Protein AF-A0A383RBX4-F1 (afdb_monomer)

Structure (mmCIF, N/CA/C/O backbone):
data_AF-A0A383RBX4-F1
#
_entry.id   AF-A0A383RBX4-F1
#
loop_
_atom_site.group_PDB
_atom_site.id
_atom_site.type_symbol
_atom_site.label_atom_id
_atom_site.label_alt_id
_atom_site.label_comp_id
_atom_site.label_asym_id
_atom_site.label_entity_id
_atom_site.label_seq_id
_atom_site.pdbx_PDB_ins_code
_atom_site.Cartn_x
_atom_site.Cartn_y
_atom_site.Cartn_z
_atom_site.occupancy
_atom_site.B_iso_or_equiv
_atom_site.auth_seq_id
_atom_site.auth_comp_id
_atom_site.auth_asym_id
_atom_site.auth_atom_id
_atom_site.pdbx_PDB_model_num
ATOM 1 N N . MET A 1 1 ? -14.591 13.538 2.803 1.00 52.25 1 MET A N 1
ATOM 2 C CA . MET A 1 1 ? -13.388 13.242 3.612 1.00 52.25 1 MET A CA 1
ATOM 3 C C . MET A 1 1 ? -12.608 12.157 2.894 1.00 52.25 1 MET A C 1
ATOM 5 O O . MET A 1 1 ? -13.243 11.312 2.274 1.00 52.25 1 MET A O 1
ATOM 9 N N . SER A 1 2 ? -11.275 12.224 2.896 1.00 63.62 2 SER A N 1
ATOM 10 C CA . SER A 1 2 ? -10.447 11.161 2.310 1.00 63.62 2 SER A CA 1
ATOM 11 C C . SER A 1 2 ? -10.682 9.862 3.083 1.00 63.62 2 SER A C 1
ATOM 13 O O . SER A 1 2 ? -10.762 9.909 4.308 1.00 63.62 2 SER A O 1
ATOM 15 N N . LYS A 1 3 ? -10.810 8.722 2.391 1.00 84.56 3 LYS A N 1
ATOM 16 C CA . LYS A 1 3 ? -11.061 7.411 3.026 1.00 84.56 3 LYS A CA 1
ATOM 17 C C . LYS A 1 3 ? -9.851 6.886 3.815 1.00 84.56 3 LYS A C 1
ATOM 19 O O . LYS A 1 3 ? -9.965 5.908 4.540 1.00 84.56 3 LYS A O 1
ATOM 24 N N . TYR A 1 4 ? -8.693 7.520 3.647 1.00 91.38 4 TYR A N 1
ATOM 25 C CA . TYR A 1 4 ? -7.434 7.162 4.285 1.00 91.38 4 TYR A CA 1
ATOM 26 C C . TYR A 1 4 ? -6.497 8.374 4.362 1.00 91.38 4 TYR A C 1
ATOM 28 O O . TYR A 1 4 ? -6.666 9.372 3.647 1.00 91.38 4 TYR A O 1
ATOM 36 N N . LYS A 1 5 ? -5.464 8.244 5.195 1.00 94.25 5 LYS A N 1
ATOM 37 C CA . LYS A 1 5 ? -4.297 9.124 5.282 1.00 94.25 5 LYS A CA 1
ATOM 38 C C . LYS A 1 5 ? -3.060 8.389 4.769 1.00 94.25 5 LYS A C 1
ATOM 40 O O . LYS A 1 5 ? -2.848 7.227 5.098 1.00 94.25 5 LYS A O 1
ATOM 45 N N . ILE A 1 6 ? -2.215 9.072 4.002 1.00 94.44 6 ILE A N 1
ATOM 46 C CA . ILE A 1 6 ? -0.894 8.558 3.619 1.00 94.44 6 ILE A CA 1
ATOM 47 C C . ILE A 1 6 ? 0.058 8.772 4.800 1.00 94.44 6 ILE A C 1
ATOM 49 O O . ILE A 1 6 ? 0.251 9.908 5.236 1.00 94.44 6 ILE A O 1
ATOM 53 N N . ALA A 1 7 ? 0.613 7.689 5.340 1.00 94.00 7 ALA A N 1
ATOM 54 C CA . ALA A 1 7 ? 1.588 7.729 6.428 1.00 94.00 7 ALA A CA 1
ATOM 55 C C . ALA A 1 7 ? 3.012 7.934 5.895 1.00 94.00 7 ALA A C 1
ATOM 57 O O . ALA A 1 7 ? 3.720 8.816 6.374 1.00 94.00 7 ALA A O 1
ATOM 58 N N . SER A 1 8 ? 3.406 7.171 4.872 1.00 95.81 8 SER A N 1
ATOM 59 C CA . SER A 1 8 ? 4.674 7.360 4.163 1.00 95.81 8 SER A CA 1
ATOM 60 C C . SER A 1 8 ? 4.593 6.846 2.727 1.00 95.81 8 SER A C 1
ATOM 62 O O . SER A 1 8 ? 3.769 5.986 2.405 1.00 95.81 8 SER A O 1
ATOM 64 N N . ILE A 1 9 ? 5.450 7.392 1.866 1.00 96.38 9 ILE A N 1
ATOM 65 C CA . ILE A 1 9 ? 5.766 6.847 0.547 1.00 96.38 9 ILE A CA 1
ATOM 66 C C . ILE A 1 9 ? 7.286 6.888 0.421 1.00 96.38 9 ILE A C 1
ATOM 68 O O . ILE A 1 9 ? 7.883 7.962 0.435 1.00 96.38 9 ILE A O 1
ATOM 72 N N . ASP A 1 10 ? 7.894 5.716 0.298 1.00 95.06 10 ASP A N 1
ATOM 73 C CA . ASP A 1 10 ? 9.333 5.523 0.369 1.00 95.06 10 ASP A CA 1
ATOM 74 C C . ASP A 1 10 ? 9.833 4.855 -0.919 1.00 95.06 10 ASP A C 1
ATOM 76 O O . ASP A 1 10 ? 9.423 3.742 -1.276 1.00 95.06 10 ASP A O 1
ATOM 80 N N . ASP A 1 11 ? 10.747 5.527 -1.622 1.00 92.25 11 ASP A N 1
ATOM 81 C CA . ASP A 1 11 ? 11.542 4.906 -2.684 1.00 92.25 11 ASP A CA 1
ATOM 82 C C . ASP A 1 11 ? 12.493 3.895 -2.029 1.00 92.25 11 ASP A C 1
ATOM 84 O O . ASP A 1 11 ? 13.458 4.252 -1.356 1.00 92.25 11 ASP A O 1
ATOM 88 N N . THR A 1 12 ? 12.175 2.615 -2.197 1.00 86.81 12 THR A N 1
ATOM 89 C CA . THR A 1 12 ? 12.873 1.472 -1.586 1.00 86.81 12 THR A CA 1
ATOM 90 C C . THR A 1 12 ? 13.725 0.737 -2.619 1.00 86.81 12 THR A C 1
ATOM 92 O O . THR A 1 12 ? 14.035 -0.450 -2.475 1.00 86.81 12 THR A O 1
ATOM 95 N N . SER A 1 13 ? 14.081 1.432 -3.702 1.00 83.00 13 SER A N 1
ATOM 96 C CA . SER A 1 13 ? 14.882 0.880 -4.784 1.00 83.00 13 SER A CA 1
ATOM 97 C C . SER A 1 13 ? 16.271 0.482 -4.288 1.00 83.00 13 SER A C 1
ATOM 99 O O . SER A 1 13 ? 16.990 1.279 -3.692 1.00 83.00 13 SER A O 1
ATOM 101 N N . PHE A 1 14 ? 16.663 -0.756 -4.587 1.00 71.62 14 PHE A N 1
ATOM 102 C CA . PHE A 1 14 ? 18.031 -1.240 -4.386 1.00 71.62 14 PHE A CA 1
ATOM 103 C C . PHE A 1 14 ? 18.572 -1.808 -5.700 1.00 71.62 14 PHE A C 1
ATOM 105 O O . PHE A 1 14 ? 19.266 -1.111 -6.432 1.00 71.62 14 PHE A O 1
ATOM 112 N N . ALA A 1 15 ? 18.180 -3.038 -6.050 1.00 68.81 15 ALA A N 1
ATOM 113 C CA . ALA A 1 15 ? 18.527 -3.676 -7.327 1.00 68.81 15 ALA A CA 1
ATOM 114 C C . ALA A 1 15 ? 17.428 -3.550 -8.403 1.00 68.81 15 ALA A C 1
ATOM 116 O O . ALA A 1 15 ? 17.716 -3.631 -9.591 1.00 68.81 15 ALA A O 1
ATOM 117 N N . ALA A 1 16 ? 16.176 -3.351 -7.987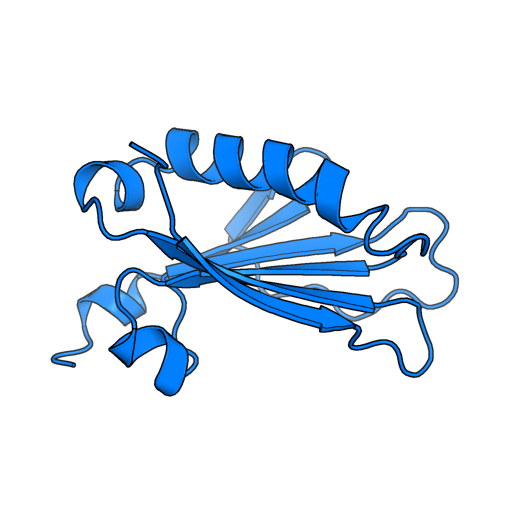 1.00 73.69 16 ALA A N 1
ATOM 118 C CA . ALA A 1 16 ? 15.027 -3.072 -8.850 1.00 73.69 16 ALA A CA 1
ATOM 119 C C . ALA A 1 16 ? 14.389 -1.748 -8.412 1.00 73.69 16 ALA A C 1
ATOM 121 O O . ALA A 1 16 ? 14.575 -1.344 -7.258 1.00 73.69 16 ALA A O 1
ATOM 122 N N . LYS A 1 17 ? 13.634 -1.085 -9.296 1.00 90.69 17 LYS A N 1
ATOM 123 C CA . LYS A 1 17 ? 12.935 0.161 -8.942 1.00 90.69 17 LYS A CA 1
ATOM 124 C C . LYS A 1 17 ? 11.713 -0.170 -8.089 1.00 90.69 17 LYS A C 1
ATOM 126 O O . LYS A 1 17 ? 10.707 -0.651 -8.618 1.00 90.69 17 LYS A O 1
ATOM 131 N N . ARG A 1 18 ? 11.805 0.055 -6.776 1.00 94.38 18 ARG A N 1
ATOM 132 C CA . ARG A 1 18 ? 10.776 -0.318 -5.792 1.00 94.38 18 ARG A CA 1
ATOM 133 C C . ARG A 1 18 ? 10.247 0.895 -5.054 1.00 94.38 18 ARG A C 1
ATOM 135 O O . ARG A 1 18 ? 11.014 1.762 -4.649 1.00 94.38 18 ARG A O 1
ATOM 142 N N . ILE A 1 19 ? 8.946 0.905 -4.818 1.00 96.25 19 ILE A N 1
ATOM 143 C CA . ILE A 1 19 ? 8.289 1.898 -3.975 1.00 96.25 19 ILE A CA 1
ATOM 144 C C . ILE A 1 19 ? 7.404 1.195 -2.956 1.00 96.25 19 ILE A C 1
ATOM 146 O O . ILE A 1 19 ? 6.758 0.190 -3.262 1.00 96.25 19 ILE A O 1
ATOM 150 N N . SER A 1 20 ? 7.409 1.716 -1.736 1.00 96.62 20 SER A N 1
ATOM 151 C CA . SER A 1 20 ? 6.554 1.258 -0.648 1.00 96.62 20 SER A CA 1
ATOM 152 C C . SER A 1 20 ? 5.689 2.415 -0.178 1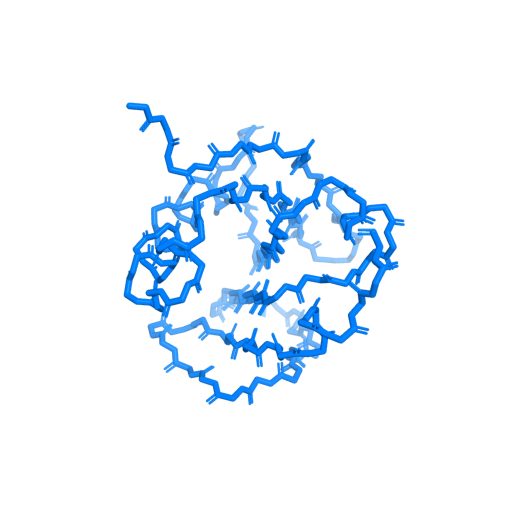.00 96.62 20 SER A C 1
ATOM 154 O O . SER A 1 20 ? 6.203 3.502 0.057 1.00 96.62 20 SER A O 1
ATOM 156 N N . ALA A 1 21 ? 4.389 2.191 -0.028 1.00 97.50 21 ALA A N 1
ATOM 157 C CA . ALA A 1 21 ? 3.462 3.180 0.501 1.00 97.50 21 ALA A CA 1
ATOM 158 C C . ALA A 1 21 ? 2.703 2.615 1.701 1.00 97.50 21 ALA A C 1
ATOM 160 O O . ALA A 1 21 ? 2.283 1.456 1.702 1.00 97.50 21 ALA A O 1
ATOM 161 N N . LYS A 1 22 ? 2.531 3.445 2.726 1.00 97.75 22 LYS A N 1
ATOM 162 C CA . LYS A 1 22 ? 1.811 3.113 3.952 1.00 97.75 22 LYS A CA 1
ATOM 163 C C . LYS A 1 22 ? 0.595 4.014 4.092 1.00 97.75 22 LYS A C 1
ATOM 165 O O . LYS A 1 22 ? 0.705 5.237 3.992 1.00 97.75 22 LYS A O 1
ATOM 170 N N . TYR A 1 23 ? -0.548 3.410 4.380 1.00 96.69 23 TYR A N 1
ATOM 171 C CA . TYR A 1 23 ? -1.838 4.076 4.484 1.00 96.69 23 TYR A CA 1
ATOM 172 C C . TYR A 1 23 ? -2.491 3.765 5.827 1.00 96.69 23 TYR A C 1
ATOM 174 O O . TYR A 1 23 ? -2.482 2.620 6.270 1.00 96.69 23 TYR A O 1
ATOM 182 N N . ILE A 1 24 ? -3.090 4.773 6.454 1.00 94.94 24 ILE A N 1
ATOM 183 C CA . ILE A 1 24 ? -3.914 4.623 7.654 1.00 94.94 24 ILE A CA 1
ATOM 184 C C . ILE A 1 24 ? -5.373 4.842 7.249 1.00 94.94 24 ILE A C 1
ATOM 186 O O . ILE A 1 24 ? -5.725 5.913 6.751 1.00 94.94 24 ILE A O 1
ATOM 190 N N . VAL A 1 25 ? -6.205 3.824 7.443 1.00 93.50 25 VAL A N 1
ATOM 191 C CA . VAL A 1 25 ? -7.650 3.834 7.191 1.00 93.50 25 VAL A CA 1
ATOM 192 C C . VAL A 1 25 ? -8.339 3.856 8.549 1.00 93.50 25 VAL A C 1
ATOM 194 O O . VAL A 1 25 ? -8.342 2.850 9.238 1.00 93.50 25 VAL A O 1
ATOM 197 N N . GLU A 1 26 ? -8.886 4.998 8.959 1.00 88.25 26 GLU A N 1
ATOM 198 C CA . GLU A 1 26 ? -9.464 5.148 10.308 1.00 88.25 26 GLU A CA 1
ATOM 199 C C . GLU A 1 26 ? -10.952 4.764 10.369 1.00 88.25 26 GLU A C 1
ATOM 201 O O . GLU A 1 26 ? -11.494 4.609 11.459 1.00 88.25 26 GLU A O 1
ATOM 206 N N . ASP A 1 27 ? -11.620 4.613 9.219 1.00 89.44 27 ASP A N 1
ATOM 207 C CA . ASP A 1 27 ? -13.038 4.248 9.137 1.00 89.44 27 ASP A CA 1
ATOM 208 C C . ASP A 1 27 ? -13.224 2.720 9.268 1.00 89.44 27 ASP A C 1
ATOM 210 O O . ASP A 1 27 ? -12.867 1.984 8.339 1.00 89.44 27 ASP A O 1
ATOM 214 N N . PRO A 1 28 ? -13.820 2.215 10.371 1.00 85.81 28 PRO A N 1
ATOM 215 C CA . PRO A 1 28 ? -14.031 0.782 10.579 1.00 85.81 28 PRO A CA 1
ATOM 216 C C . PRO A 1 28 ? -14.903 0.132 9.504 1.00 85.81 28 PRO A C 1
ATOM 218 O O . PRO A 1 28 ? -14.677 -1.025 9.155 1.00 85.81 28 PRO A O 1
ATOM 221 N N . ALA A 1 29 ? -15.877 0.863 8.951 1.00 86.94 29 ALA A N 1
ATOM 222 C CA . ALA A 1 29 ? -16.737 0.330 7.899 1.00 86.94 29 ALA A CA 1
ATOM 223 C C . ALA A 1 29 ? -15.944 0.096 6.607 1.00 86.94 29 ALA A C 1
ATOM 225 O O . ALA A 1 29 ? -16.155 -0.904 5.926 1.00 86.94 29 ALA A O 1
ATOM 226 N N . ALA A 1 30 ? -14.993 0.983 6.301 1.00 87.50 30 ALA A N 1
ATOM 227 C CA . ALA A 1 30 ? -14.104 0.832 5.155 1.00 87.50 30 ALA A CA 1
ATOM 228 C C . ALA A 1 30 ? -13.094 -0.311 5.338 1.00 87.50 30 ALA A C 1
ATOM 230 O O . ALA A 1 30 ? -12.745 -0.960 4.359 1.00 87.50 30 ALA A O 1
ATOM 231 N N . ILE A 1 31 ? -12.630 -0.566 6.567 1.00 87.25 31 ILE A N 1
ATOM 232 C CA . ILE A 1 31 ? -11.697 -1.667 6.869 1.00 87.25 31 ILE A CA 1
ATOM 233 C C . ILE A 1 31 ? -12.362 -3.032 6.646 1.00 87.25 31 ILE A C 1
ATOM 235 O O . ILE A 1 31 ? -11.742 -3.927 6.074 1.00 87.25 31 ILE A O 1
ATOM 239 N N . GLU A 1 32 ? -13.614 -3.198 7.080 1.00 86.81 32 GLU A N 1
ATOM 240 C CA . GLU A 1 32 ? -14.354 -4.456 6.896 1.00 86.81 32 GLU A CA 1
ATOM 241 C C . GLU A 1 32 ? -14.874 -4.627 5.452 1.00 86.81 32 GLU A C 1
ATOM 243 O O . GLU A 1 32 ? -15.129 -5.749 5.008 1.00 86.81 32 GLU A O 1
ATOM 248 N N . ASP A 1 33 ? -14.990 -3.537 4.684 1.00 91.25 33 ASP A N 1
ATOM 249 C CA . ASP A 1 33 ? -15.355 -3.571 3.267 1.00 91.25 33 ASP A CA 1
ATOM 250 C C . ASP A 1 33 ? -14.131 -3.720 2.347 1.00 91.25 33 ASP A C 1
ATOM 252 O O . ASP A 1 33 ? -13.522 -2.751 1.875 1.00 91.25 33 ASP A O 1
ATOM 256 N N . LYS A 1 34 ? -13.820 -4.973 2.003 1.00 92.69 34 LYS A N 1
ATOM 257 C CA . LYS A 1 34 ? -12.739 -5.301 1.063 1.00 92.69 34 LYS A CA 1
ATOM 258 C C . LYS A 1 34 ? -12.891 -4.619 -0.301 1.00 92.69 34 LYS A C 1
ATOM 260 O O . LYS A 1 34 ? -11.870 -4.312 -0.913 1.00 92.69 34 LYS A O 1
ATOM 265 N N . GLU A 1 35 ? -14.105 -4.341 -0.789 1.00 94.38 35 GLU A N 1
ATOM 266 C CA . GLU A 1 35 ? -14.289 -3.653 -2.080 1.00 94.38 35 GLU A CA 1
ATOM 267 C C . GLU A 1 35 ? -13.820 -2.197 -2.021 1.00 94.38 35 GLU A C 1
ATOM 269 O O . GLU A 1 35 ? -13.170 -1.699 -2.950 1.00 94.38 35 GLU A O 1
ATOM 274 N N . THR A 1 36 ? -14.076 -1.519 -0.902 1.00 93.62 36 THR A N 1
ATOM 275 C CA . THR A 1 36 ? -13.549 -0.173 -0.667 1.00 93.62 36 THR A CA 1
ATOM 276 C C . THR A 1 36 ? -12.022 -0.175 -0.669 1.00 93.62 36 THR A C 1
ATOM 278 O O . THR A 1 36 ? -11.416 0.656 -1.349 1.00 93.62 36 THR A O 1
ATOM 281 N N . ILE A 1 37 ? -11.385 -1.123 0.021 1.00 95.62 37 ILE A N 1
ATOM 282 C CA . ILE A 1 37 ? -9.918 -1.201 0.066 1.00 95.62 37 ILE A CA 1
ATOM 283 C C . ILE A 1 37 ? -9.326 -1.574 -1.302 1.00 95.62 37 ILE A C 1
ATOM 285 O O . ILE A 1 37 ? -8.343 -0.964 -1.722 1.00 95.62 37 ILE A O 1
ATOM 289 N N . ARG A 1 38 ? -9.945 -2.491 -2.058 1.00 96.06 38 ARG A N 1
ATOM 290 C CA . ARG A 1 38 ? -9.542 -2.794 -3.447 1.00 96.06 38 ARG A CA 1
ATOM 291 C C . ARG A 1 38 ? -9.587 -1.566 -4.343 1.00 96.06 38 ARG A C 1
ATOM 293 O O . ARG A 1 38 ? -8.669 -1.347 -5.131 1.00 96.06 38 ARG A O 1
ATOM 300 N N . SER A 1 39 ? -10.630 -0.753 -4.204 1.00 94.81 39 SER A N 1
ATOM 301 C CA . SER A 1 39 ? -10.763 0.488 -4.969 1.00 94.81 39 SER A CA 1
ATOM 302 C C . SER A 1 39 ? -9.614 1.453 -4.662 1.00 94.81 39 SER A C 1
ATOM 304 O O . SER A 1 39 ? -9.028 2.019 -5.582 1.00 94.81 39 SER A O 1
ATOM 306 N N . ILE A 1 40 ? -9.232 1.576 -3.384 1.00 95.12 40 ILE A N 1
ATOM 307 C CA . ILE A 1 40 ? -8.081 2.388 -2.963 1.00 95.12 40 ILE A CA 1
ATOM 308 C C . ILE A 1 40 ? -6.772 1.818 -3.530 1.00 95.12 40 ILE A C 1
ATOM 310 O O . ILE A 1 40 ? -5.952 2.575 -4.041 1.00 95.12 40 ILE A O 1
ATOM 314 N N . ILE A 1 41 ? -6.580 0.494 -3.484 1.00 97.31 41 ILE A N 1
ATOM 315 C CA . ILE A 1 41 ? -5.407 -0.190 -4.053 1.00 97.31 41 ILE A CA 1
ATOM 316 C C . ILE A 1 41 ? -5.243 0.154 -5.536 1.00 97.31 41 ILE A C 1
ATOM 318 O O . ILE A 1 41 ? -4.142 0.495 -5.959 1.00 97.31 41 ILE A O 1
ATOM 322 N N . LEU A 1 42 ? -6.319 0.076 -6.322 1.00 96.38 42 LEU A N 1
ATOM 323 C CA . LEU A 1 42 ? -6.275 0.370 -7.757 1.00 96.38 42 LEU A CA 1
ATOM 324 C C . LEU A 1 42 ? -5.947 1.843 -8.025 1.00 96.38 42 LEU A C 1
ATOM 326 O O . LEU A 1 42 ? -5.050 2.130 -8.815 1.00 96.38 42 LEU A O 1
ATOM 330 N N . GLU A 1 43 ? -6.617 2.764 -7.328 1.00 94.69 43 GLU A N 1
ATOM 331 C CA . GLU A 1 43 ? -6.371 4.205 -7.457 1.00 94.69 43 GLU A CA 1
ATOM 332 C C . GLU A 1 43 ? -4.915 4.565 -7.129 1.00 94.69 43 GLU A C 1
ATOM 334 O O . GLU A 1 43 ? -4.257 5.313 -7.855 1.00 94.69 43 GLU A O 1
ATOM 339 N N . GLN A 1 44 ? -4.398 4.018 -6.030 1.00 96.38 44 GLN A N 1
ATOM 340 C CA . GLN A 1 44 ? -3.056 4.322 -5.553 1.00 96.38 44 GLN A CA 1
ATOM 341 C C . GLN A 1 44 ? -1.966 3.638 -6.367 1.00 96.38 44 GLN A C 1
ATOM 343 O O . GLN A 1 44 ? -0.904 4.224 -6.574 1.00 96.38 44 GLN A O 1
ATOM 348 N N . LEU A 1 45 ? -2.223 2.439 -6.887 1.00 97.06 45 LEU A N 1
ATOM 349 C CA . LEU A 1 45 ? -1.265 1.736 -7.727 1.00 97.06 45 LEU A CA 1
ATOM 350 C C . LEU A 1 45 ? -0.868 2.574 -8.947 1.00 97.06 45 LEU A C 1
ATOM 352 O O . LEU A 1 45 ? 0.317 2.658 -9.265 1.00 97.06 45 LEU A O 1
ATOM 356 N N . ASP A 1 46 ? -1.825 3.214 -9.615 1.00 94.62 46 ASP A N 1
ATOM 357 C CA . ASP A 1 46 ? -1.529 4.018 -10.803 1.00 94.62 46 ASP A CA 1
ATOM 358 C C . ASP A 1 46 ? -0.696 5.264 -10.473 1.00 94.62 46 ASP A C 1
ATOM 360 O O . ASP A 1 46 ? 0.203 5.620 -11.238 1.00 94.62 46 ASP A O 1
ATOM 364 N N . GLN A 1 47 ? -0.901 5.860 -9.295 1.00 94.94 47 GLN A N 1
ATOM 365 C CA . GLN A 1 47 ? -0.068 6.961 -8.798 1.00 94.94 47 GLN A CA 1
ATOM 366 C C . GLN A 1 47 ? 1.336 6.496 -8.380 1.00 94.94 47 GLN A C 1
ATOM 368 O O . GLN A 1 47 ? 2.308 7.224 -8.558 1.00 94.94 47 GLN A O 1
ATOM 373 N N . LEU A 1 48 ? 1.471 5.289 -7.827 1.00 96.56 48 LEU A N 1
ATOM 374 C CA . LEU A 1 48 ? 2.753 4.766 -7.346 1.00 96.56 48 LEU A CA 1
ATOM 375 C C . LEU A 1 48 ? 3.622 4.183 -8.460 1.00 96.56 48 LEU A C 1
ATOM 377 O O . LEU A 1 48 ? 4.846 4.259 -8.374 1.00 96.56 48 LEU A O 1
ATOM 381 N N . LYS A 1 49 ? 3.019 3.645 -9.529 1.00 95.62 49 LYS A N 1
ATOM 382 C CA . LYS A 1 49 ? 3.751 3.224 -10.737 1.00 95.62 49 LYS A CA 1
ATOM 383 C C . LYS A 1 49 ? 4.603 4.361 -11.295 1.00 95.62 49 LYS A C 1
ATOM 385 O O . LYS A 1 49 ? 5.688 4.095 -11.807 1.00 95.62 49 LYS A O 1
ATOM 390 N N . VAL A 1 50 ? 4.126 5.606 -11.192 1.00 94.81 50 VAL A N 1
ATOM 391 C CA . VAL A 1 50 ? 4.854 6.813 -11.598 1.00 94.81 50 VAL A CA 1
ATOM 392 C C . VAL A 1 50 ? 4.810 7.850 -10.479 1.00 94.81 50 VAL A C 1
ATOM 394 O O . VAL A 1 50 ? 3.931 8.707 -10.440 1.00 94.81 50 VAL A O 1
ATOM 397 N N . HIS A 1 51 ? 5.795 7.808 -9.586 1.00 94.12 51 HIS A N 1
ATOM 398 C CA . HIS A 1 51 ? 5.863 8.700 -8.432 1.00 94.12 51 HIS A CA 1
ATOM 399 C C . HIS A 1 51 ? 7.141 9.542 -8.454 1.00 94.12 51 HIS A C 1
ATOM 401 O O . HIS A 1 51 ? 8.219 9.048 -8.783 1.00 94.12 51 HIS A O 1
ATOM 407 N N . ALA A 1 52 ? 7.022 10.831 -8.121 1.00 91.44 52 ALA A N 1
ATOM 408 C CA . ALA A 1 52 ? 8.138 11.785 -8.094 1.00 91.44 52 ALA A CA 1
ATOM 409 C C . ALA A 1 52 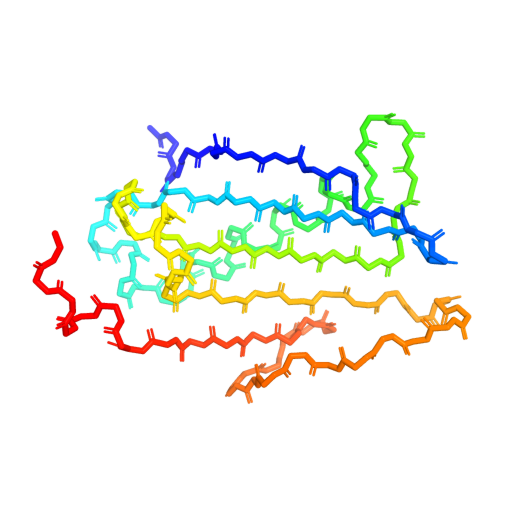? 9.015 11.768 -9.373 1.00 91.44 52 ALA A C 1
ATOM 411 O O . ALA A 1 52 ? 10.239 11.876 -9.310 1.00 91.44 52 ALA A O 1
ATOM 412 N N . GLY A 1 53 ? 8.386 11.601 -10.544 1.00 90.75 53 GLY A N 1
ATOM 413 C CA . GLY A 1 53 ? 9.068 11.563 -11.845 1.00 90.75 53 GLY A CA 1
ATOM 414 C C . GLY A 1 53 ? 9.812 10.257 -12.156 1.00 90.75 53 GLY A C 1
ATOM 415 O O . GLY A 1 53 ? 10.535 10.197 -13.149 1.00 90.75 53 GLY A O 1
ATOM 416 N N . LYS A 1 54 ? 9.648 9.211 -11.339 1.00 91.69 54 LYS A N 1
ATOM 417 C CA . LYS A 1 54 ? 10.254 7.890 -11.542 1.00 91.69 54 LYS A CA 1
ATOM 418 C C . LYS A 1 54 ? 9.188 6.841 -11.828 1.00 91.69 54 LYS A C 1
ATOM 420 O O . LYS A 1 54 ? 8.140 6.830 -11.191 1.00 91.69 54 LYS A O 1
ATOM 425 N N . THR A 1 55 ? 9.491 5.925 -12.745 1.00 94.56 55 THR A N 1
ATOM 426 C CA . THR A 1 55 ? 8.679 4.725 -12.978 1.00 94.56 55 THR A CA 1
ATOM 427 C C . THR A 1 55 ? 9.191 3.574 -12.124 1.00 94.56 55 THR A C 1
ATOM 429 O O . THR A 1 55 ? 10.382 3.251 -12.182 1.00 94.56 55 THR A O 1
ATOM 432 N N . PHE A 1 56 ? 8.297 2.947 -11.368 1.00 95.19 56 PHE A N 1
ATOM 433 C CA . PHE A 1 56 ? 8.599 1.823 -10.490 1.00 95.19 56 PHE A CA 1
ATOM 434 C C . PHE A 1 56 ? 8.135 0.502 -11.102 1.00 95.19 56 PHE A C 1
ATOM 436 O O . PHE A 1 56 ? 7.102 0.425 -11.761 1.00 95.19 56 PHE A O 1
ATOM 443 N N . GLU A 1 57 ? 8.916 -0.550 -10.880 1.00 95.38 57 GLU A N 1
ATOM 444 C CA . GLU A 1 57 ? 8.637 -1.896 -11.388 1.00 95.38 57 GLU A CA 1
ATOM 445 C C . GLU A 1 57 ? 7.934 -2.759 -10.343 1.00 95.38 57 GLU A C 1
ATOM 447 O O . GLU A 1 57 ? 7.288 -3.744 -10.687 1.00 95.38 57 GLU A O 1
ATOM 452 N N . ILE A 1 58 ? 8.093 -2.421 -9.065 1.00 95.88 58 ILE A N 1
ATOM 453 C CA . ILE A 1 58 ? 7.502 -3.144 -7.944 1.00 95.88 58 ILE A CA 1
ATOM 454 C C . ILE A 1 58 ? 6.895 -2.112 -7.000 1.00 95.88 58 ILE A C 1
ATOM 456 O O . ILE A 1 58 ? 7.574 -1.175 -6.573 1.00 95.88 58 ILE A O 1
ATOM 460 N N . VAL A 1 59 ? 5.625 -2.307 -6.666 1.00 97.44 59 VAL A N 1
ATOM 461 C CA . VAL A 1 59 ? 4.871 -1.443 -5.758 1.00 97.44 59 VAL A CA 1
ATOM 462 C C . VAL A 1 59 ? 4.399 -2.287 -4.584 1.00 97.44 59 VAL A C 1
ATOM 464 O O . VAL A 1 59 ? 3.708 -3.286 -4.782 1.00 97.44 59 VAL A O 1
ATOM 467 N N . HIS A 1 60 ? 4.758 -1.872 -3.374 1.00 97.56 60 HIS A N 1
ATOM 468 C CA . HIS A 1 60 ? 4.233 -2.417 -2.129 1.00 97.56 60 HIS A CA 1
ATOM 469 C C . HIS A 1 60 ? 3.305 -1.395 -1.476 1.00 97.56 60 HIS A C 1
ATOM 471 O O . HIS A 1 60 ? 3.654 -0.223 -1.352 1.00 97.56 60 HIS A O 1
ATOM 477 N N . MET A 1 61 ? 2.136 -1.838 -1.032 1.00 98.12 61 MET A N 1
ATOM 478 C CA . MET A 1 61 ? 1.187 -1.017 -0.287 1.00 98.12 61 MET A CA 1
ATOM 479 C C . MET A 1 61 ? 0.806 -1.725 1.007 1.00 98.12 61 MET A C 1
ATOM 481 O O . MET A 1 61 ? 0.509 -2.921 1.003 1.00 98.12 61 MET A O 1
ATOM 485 N N . TYR A 1 62 ? 0.806 -0.977 2.104 1.00 97.25 62 TYR A N 1
ATOM 486 C CA . TYR A 1 62 ? 0.477 -1.463 3.438 1.00 97.25 62 TYR A CA 1
ATOM 487 C C . TYR A 1 62 ? -0.649 -0.614 4.014 1.00 97.25 62 TYR A C 1
ATOM 489 O O . TYR A 1 62 ? -0.529 0.610 4.074 1.00 97.25 62 TYR A O 1
ATOM 497 N N . PHE A 1 63 ? -1.730 -1.257 4.442 1.00 96.75 63 PHE A N 1
ATOM 498 C CA . PHE A 1 63 ? -2.891 -0.590 5.020 1.00 96.75 63 PHE A CA 1
ATOM 499 C C . PHE A 1 63 ? -3.026 -0.960 6.494 1.00 96.75 63 PHE A C 1
ATOM 501 O O . PHE A 1 63 ? -3.046 -2.136 6.860 1.00 96.75 63 PHE A O 1
ATOM 508 N N . TYR A 1 64 ? -3.120 0.065 7.331 1.00 95.19 64 TYR A N 1
ATOM 509 C CA . TYR A 1 64 ? -3.212 -0.024 8.782 1.00 95.19 64 TYR A CA 1
ATOM 510 C C . TYR A 1 64 ? -4.515 0.616 9.244 1.00 95.19 64 TYR A C 1
ATOM 512 O O . TYR A 1 64 ? -4.951 1.607 8.662 1.00 95.19 64 TYR A O 1
ATOM 520 N N . SER A 1 65 ? -5.133 0.074 10.291 1.00 91.88 65 SER A N 1
ATOM 521 C CA . SER A 1 65 ? -6.354 0.671 10.851 1.00 91.88 65 SER A CA 1
ATOM 522 C C . SER A 1 65 ? -6.048 1.810 11.827 1.00 91.88 65 SER A C 1
ATOM 524 O O . SER A 1 65 ? -6.879 2.680 12.061 1.00 91.88 65 SER A O 1
ATOM 526 N N . LEU A 1 66 ? -4.828 1.831 12.375 1.00 88.75 66 LEU A N 1
ATOM 527 C CA . LEU A 1 66 ? -4.377 2.769 13.402 1.00 88.75 66 LEU A CA 1
ATOM 528 C C . LEU A 1 66 ? -2.895 3.109 13.185 1.00 88.75 66 LEU A C 1
ATOM 530 O O . LEU A 1 66 ? -2.126 2.283 12.689 1.00 88.75 66 LEU A O 1
ATOM 534 N N . ALA A 1 67 ? -2.449 4.268 13.673 1.00 85.88 67 ALA A N 1
ATOM 535 C CA . ALA A 1 67 ? -1.023 4.615 13.691 1.00 85.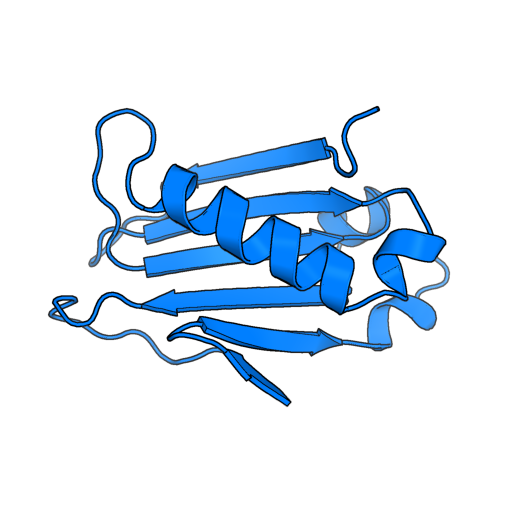88 67 ALA A CA 1
ATOM 536 C C . ALA A 1 67 ? -0.181 3.670 14.577 1.00 85.88 67 ALA A C 1
ATOM 538 O O . ALA A 1 67 ? 0.983 3.409 14.284 1.00 85.88 67 ALA A O 1
ATOM 539 N N . THR A 1 68 ? -0.755 3.116 15.650 1.00 84.50 68 THR A N 1
ATOM 540 C CA . THR A 1 68 ? -0.063 2.150 16.524 1.00 84.50 68 THR A CA 1
ATOM 541 C C . THR A 1 68 ? 0.285 0.858 15.787 1.00 84.50 68 THR A C 1
ATOM 543 O O . THR A 1 68 ? 1.378 0.328 15.971 1.00 84.50 68 THR A O 1
ATOM 546 N N . GLN A 1 69 ? -0.589 0.376 14.904 1.00 84.62 69 GLN A N 1
ATOM 547 C CA . GLN A 1 69 ? -0.314 -0.790 14.060 1.00 84.62 69 GLN A CA 1
ATOM 548 C C . GLN A 1 69 ? 0.793 -0.523 13.042 1.00 84.62 69 GLN A C 1
ATOM 550 O O . GLN A 1 69 ? 1.613 -1.405 12.790 1.00 84.62 69 GLN A O 1
ATOM 555 N N . GLU A 1 70 ? 0.836 0.691 12.487 1.00 89.62 70 GLU A N 1
ATOM 556 C CA . GLU A 1 70 ? 1.892 1.111 11.562 1.00 89.62 70 GLU A CA 1
ATOM 557 C C . GLU A 1 70 ? 3.268 1.044 12.231 1.00 89.62 70 GLU A C 1
ATOM 559 O O . GLU A 1 70 ? 4.158 0.367 11.713 1.00 89.62 70 GLU A O 1
ATOM 564 N N . ASN A 1 71 ? 3.395 1.599 13.441 1.00 84.94 71 ASN A N 1
ATOM 565 C CA . ASN A 1 71 ? 4.629 1.546 14.233 1.00 84.94 71 ASN A CA 1
ATOM 566 C C . ASN A 1 71 ? 5.087 0.115 14.563 1.00 84.94 71 ASN A C 1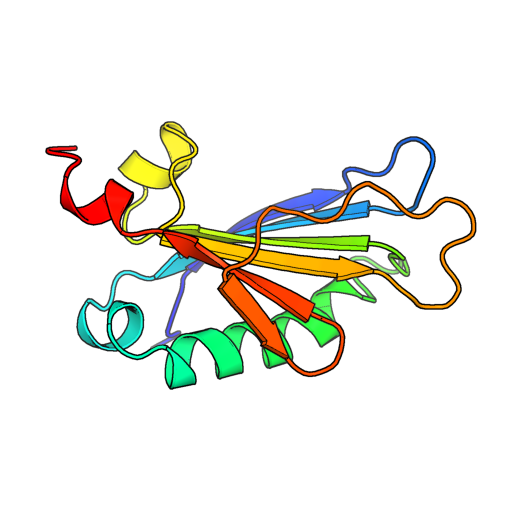
ATOM 568 O O . ASN A 1 71 ? 6.280 -0.131 14.727 1.00 84.94 71 ASN A O 1
ATOM 572 N N . ASN A 1 72 ? 4.149 -0.830 14.669 1.0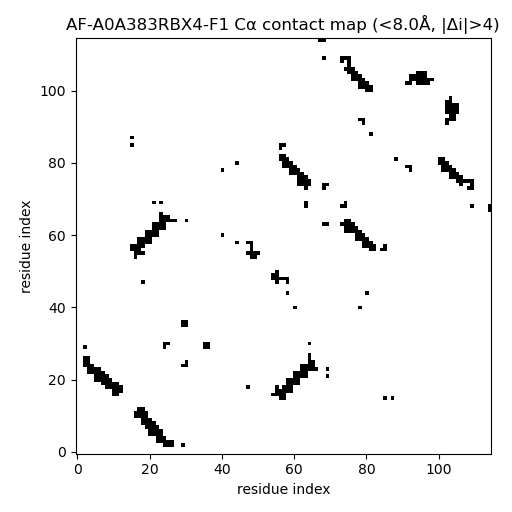0 85.19 72 ASN A N 1
ATOM 573 C CA . ASN A 1 72 ? 4.444 -2.236 14.953 1.00 85.19 72 ASN A CA 1
ATOM 574 C C . ASN A 1 72 ? 4.591 -3.092 13.683 1.00 85.19 72 ASN A C 1
ATOM 576 O O . ASN A 1 72 ? 4.924 -4.270 13.778 1.00 85.19 72 ASN A O 1
ATOM 580 N N . GLY A 1 73 ? 4.357 -2.526 12.494 1.00 87.50 73 GLY A N 1
ATOM 581 C CA . GLY A 1 73 ? 4.477 -3.243 11.227 1.00 87.50 73 GLY A CA 1
ATOM 582 C C . GLY A 1 73 ? 3.393 -4.300 10.996 1.00 87.50 73 GLY A C 1
ATOM 583 O O . GLY A 1 73 ? 3.648 -5.276 10.289 1.00 87.50 73 GLY A O 1
ATOM 584 N N . ILE A 1 74 ? 2.189 -4.114 11.554 1.00 89.88 74 ILE A N 1
ATOM 585 C CA . ILE A 1 74 ? 1.098 -5.101 11.477 1.00 89.88 74 ILE A CA 1
ATOM 586 C C . ILE A 1 74 ? -0.088 -4.540 10.676 1.00 89.88 74 ILE A C 1
ATOM 588 O O . ILE A 1 74 ? -1.058 -4.052 11.258 1.00 89.88 74 ILE A O 1
ATOM 592 N N . PRO A 1 75 ? -0.001 -4.534 9.334 1.00 94.19 75 PRO A N 1
ATOM 593 C CA . PRO A 1 75 ? -1.093 -4.088 8.478 1.00 94.19 75 PRO A CA 1
ATOM 594 C C . PRO A 1 75 ? -2.225 -5.118 8.456 1.00 94.19 75 PRO A C 1
ATOM 596 O O . PRO A 1 75 ? -1.970 -6.318 8.513 1.00 94.19 75 PRO A O 1
ATOM 599 N N . PHE A 1 76 ? -3.463 -4.655 8.290 1.00 94.56 76 PHE A N 1
ATOM 600 C CA . PHE A 1 76 ? -4.605 -5.536 8.018 1.00 94.56 76 PHE A CA 1
ATOM 601 C C . PHE A 1 76 ? -4.662 -5.962 6.544 1.00 94.56 76 PHE A C 1
ATOM 603 O O . PHE A 1 76 ? -5.303 -6.951 6.194 1.00 94.56 76 PHE A O 1
ATOM 610 N N . CYS A 1 77 ? -4.014 -5.198 5.659 1.00 96.31 77 CYS A N 1
ATOM 611 C CA . CYS A 1 77 ? -3.930 -5.517 4.242 1.00 96.31 77 CYS A CA 1
ATOM 612 C C . CYS A 1 77 ? -2.550 -5.176 3.678 1.00 96.31 77 CYS A C 1
ATOM 614 O O . CYS A 1 77 ? -2.040 -4.065 3.858 1.00 96.31 77 CYS A O 1
ATOM 616 N N . ARG A 1 78 ? -1.964 -6.124 2.946 1.00 97.38 78 ARG A N 1
ATOM 617 C CA . ARG A 1 78 ? -0.756 -5.926 2.137 1.00 97.38 78 ARG A CA 1
ATOM 618 C C . ARG A 1 78 ? -1.105 -6.130 0.675 1.00 97.38 78 ARG A C 1
ATOM 620 O O . ARG A 1 78 ? -1.778 -7.096 0.335 1.00 97.38 78 ARG A O 1
ATOM 627 N N . ALA A 1 79 ? -0.617 -5.257 -0.195 1.00 98.19 79 ALA A N 1
ATOM 628 C CA . ALA A 1 79 ? -0.737 -5.432 -1.633 1.00 98.19 79 ALA A CA 1
ATOM 629 C C . ALA A 1 79 ? 0.629 -5.299 -2.304 1.00 98.19 79 ALA A C 1
ATOM 631 O O . ALA A 1 79 ? 1.433 -4.434 -1.952 1.00 98.19 79 ALA A O 1
ATOM 632 N N . GLN A 1 80 ? 0.887 -6.161 -3.281 1.00 98.25 80 GLN A N 1
ATOM 633 C CA . GLN A 1 80 ? 2.101 -6.142 -4.081 1.00 98.25 80 GLN A CA 1
ATOM 634 C C . GLN A 1 80 ? 1.745 -6.235 -5.558 1.00 98.25 80 GLN A C 1
ATOM 636 O O . GLN A 1 80 ? 1.109 -7.189 -6.007 1.00 98.25 80 GLN A O 1
ATOM 641 N N . TRP A 1 81 ? 2.221 -5.268 -6.329 1.00 97.88 81 TRP A N 1
ATOM 642 C CA . TRP A 1 81 ? 2.212 -5.328 -7.782 1.00 97.88 81 TRP A CA 1
ATOM 643 C C . TRP A 1 81 ? 3.642 -5.463 -8.297 1.00 97.88 81 TRP A C 1
ATOM 645 O O . TRP A 1 81 ? 4.561 -4.815 -7.793 1.00 97.88 81 TRP A O 1
ATOM 655 N N . ILE A 1 82 ? 3.824 -6.313 -9.305 1.00 96.38 82 ILE A N 1
ATOM 656 C CA . ILE A 1 82 ? 5.106 -6.541 -9.973 1.00 96.38 82 ILE A CA 1
ATOM 657 C C . ILE A 1 82 ? 4.868 -6.360 -11.470 1.00 96.38 82 ILE A C 1
ATOM 659 O O . ILE A 1 82 ? 4.063 -7.082 -12.063 1.00 96.38 82 ILE A O 1
ATOM 663 N N . SER A 1 83 ? 5.582 -5.417 -12.079 1.00 95.06 83 SER A N 1
ATOM 664 C CA . SER A 1 83 ? 5.561 -5.185 -13.519 1.00 95.06 83 SER A CA 1
ATOM 665 C C . SER A 1 83 ? 5.932 -6.457 -14.277 1.00 95.06 83 SER A C 1
ATOM 667 O O . SER A 1 83 ? 6.861 -7.180 -13.907 1.00 95.06 83 SER A O 1
ATOM 669 N N . ALA A 1 84 ? 5.240 -6.706 -15.389 1.00 91.44 84 ALA A N 1
ATOM 670 C CA . ALA A 1 84 ? 5.581 -7.800 -16.292 1.00 91.44 84 ALA A CA 1
ATOM 671 C C . ALA A 1 84 ? 7.000 -7.649 -16.871 1.00 91.44 84 ALA A C 1
ATOM 673 O O . ALA A 1 84 ? 7.659 -8.657 -17.126 1.00 91.44 84 ALA A O 1
ATOM 674 N N . GLU A 1 85 ? 7.465 -6.406 -17.014 1.00 90.56 85 GLU A N 1
ATOM 675 C CA . GLU A 1 85 ? 8.776 -6.033 -17.555 1.00 90.56 85 GLU A CA 1
ATOM 676 C C . GLU A 1 85 ? 9.896 -6.068 -16.504 1.00 90.56 85 GLU A C 1
ATOM 678 O O . GLU A 1 85 ? 11.062 -5.885 -16.847 1.00 90.56 85 GLU A O 1
ATOM 683 N N . CYS A 1 86 ? 9.569 -6.320 -15.229 1.00 90.19 86 CYS A N 1
ATOM 684 C CA . CYS A 1 86 ? 10.567 -6.377 -14.167 1.00 90.19 86 CYS A CA 1
ATOM 685 C C . CYS A 1 86 ? 11.551 -7.528 -14.432 1.00 90.19 86 CYS A C 1
ATOM 687 O O . CYS A 1 86 ? 11.180 -8.704 -14.358 1.00 90.19 86 CYS A O 1
ATOM 689 N N . MET A 1 87 ? 12.809 -7.183 -14.726 1.00 84.81 87 MET A N 1
ATOM 690 C CA . MET A 1 87 ? 13.851 -8.159 -15.073 1.00 84.81 87 MET A CA 1
ATOM 691 C C . MET A 1 87 ? 14.156 -9.116 -13.915 1.00 84.81 87 MET A C 1
ATOM 693 O O . MET A 1 87 ? 14.287 -10.322 -14.119 1.00 84.81 87 MET A O 1
ATOM 697 N N . THR A 1 88 ? 14.223 -8.586 -12.690 1.00 85.06 88 THR A N 1
ATOM 698 C CA . THR A 1 88 ? 14.513 -9.356 -11.473 1.00 85.06 88 THR A CA 1
ATOM 699 C C . THR A 1 88 ? 13.273 -9.399 -10.594 1.00 85.06 88 THR A C 1
ATOM 701 O O . THR A 1 88 ? 13.090 -8.563 -9.703 1.00 85.06 88 THR A O 1
ATOM 704 N N . LYS A 1 89 ? 12.403 -10.379 -10.858 1.00 83.81 89 LYS A N 1
ATOM 705 C CA . LYS A 1 89 ? 11.152 -10.544 -10.112 1.00 83.81 89 LYS A CA 1
ATOM 706 C C . LYS A 1 89 ? 11.455 -10.875 -8.646 1.00 83.81 89 LYS A C 1
ATOM 708 O O . LYS A 1 89 ? 12.187 -11.831 -8.394 1.00 83.81 89 LYS A O 1
ATOM 713 N N . PRO A 1 90 ? 10.928 -10.096 -7.687 1.00 87.88 90 PRO A N 1
ATOM 714 C CA . PRO A 1 90 ? 11.073 -10.410 -6.276 1.00 87.88 90 PRO A CA 1
ATOM 715 C C . PRO A 1 90 ? 10.200 -11.614 -5.921 1.00 87.88 90 PRO A C 1
ATOM 717 O O . PRO A 1 90 ? 9.298 -11.993 -6.679 1.00 87.88 90 PRO A O 1
ATOM 720 N N . ASP A 1 91 ? 10.412 -12.150 -4.722 1.00 90.69 91 ASP A N 1
ATOM 721 C CA . ASP A 1 91 ? 9.433 -13.042 -4.125 1.00 90.69 91 ASP A CA 1
ATOM 722 C C . 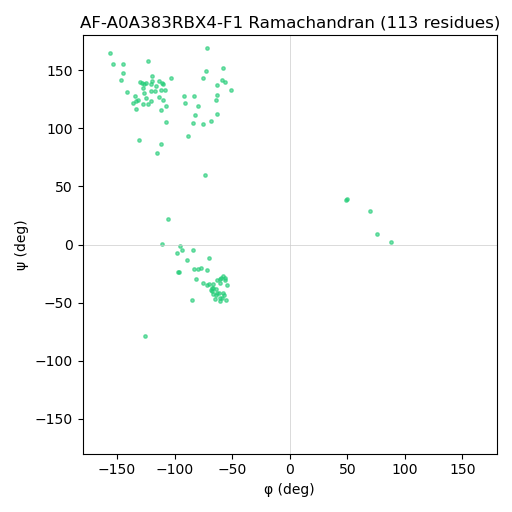ASP A 1 91 ? 8.090 -12.325 -3.977 1.00 90.69 91 ASP A C 1
ATOM 724 O O . ASP A 1 91 ? 7.997 -11.123 -3.682 1.00 90.69 91 ASP A O 1
ATOM 728 N N . LYS A 1 92 ? 7.037 -13.096 -4.227 1.00 94.12 92 LYS A N 1
ATOM 729 C CA . LYS A 1 92 ? 5.672 -12.639 -4.023 1.00 94.12 92 LYS A CA 1
ATOM 730 C C . LYS A 1 92 ? 5.392 -12.643 -2.532 1.00 94.12 92 LYS A C 1
ATOM 732 O O . LYS A 1 92 ? 5.818 -13.561 -1.831 1.00 94.12 92 LYS A O 1
ATOM 737 N N . ILE A 1 93 ? 4.636 -11.662 -2.059 1.00 94.38 93 ILE A N 1
ATOM 738 C CA . ILE A 1 93 ? 4.078 -11.746 -0.712 1.00 94.38 93 ILE A CA 1
ATOM 739 C C . ILE A 1 93 ? 3.222 -13.019 -0.583 1.00 94.38 93 ILE A C 1
ATOM 741 O O . ILE A 1 93 ? 2.639 -13.508 -1.565 1.00 94.38 93 ILE A O 1
ATOM 745 N N . SER A 1 94 ? 3.133 -13.541 0.641 1.00 92.88 94 SER A N 1
ATOM 746 C CA . SER A 1 94 ? 2.015 -14.410 1.016 1.00 92.88 94 SER A CA 1
ATOM 747 C C . SER A 1 94 ? 0.723 -13.685 0.640 1.00 92.88 94 SER A C 1
ATOM 749 O O . SER A 1 94 ? 0.625 -12.480 0.838 1.00 92.88 94 SER A O 1
ATOM 751 N N . HIS A 1 95 ? -0.211 -14.371 -0.011 1.00 95.75 95 HIS A N 1
ATOM 752 C CA . HIS A 1 95 ? -1.451 -13.764 -0.482 1.00 95.75 95 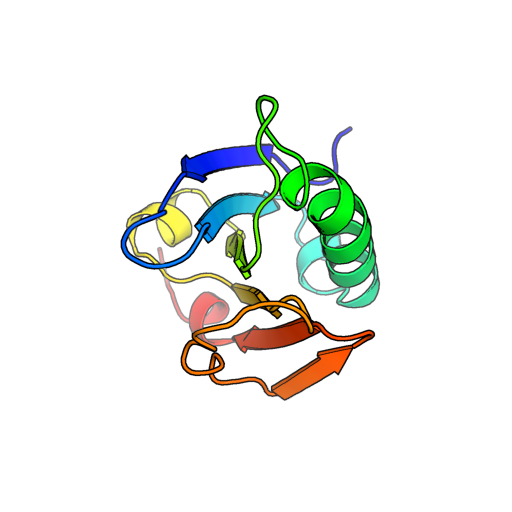HIS A CA 1
ATOM 753 C C . HIS A 1 95 ? -2.585 -14.777 -0.412 1.00 95.75 95 HIS A C 1
ATOM 755 O O . HIS A 1 95 ? -2.408 -15.960 -0.704 1.00 95.75 95 HIS A O 1
ATOM 761 N N . ASN A 1 96 ? -3.760 -14.289 -0.037 1.00 95.88 96 ASN A N 1
ATOM 762 C CA . ASN A 1 96 ? -5.014 -15.039 -0.053 1.00 95.88 96 ASN A CA 1
ATOM 763 C C . ASN A 1 96 ? -5.974 -14.517 -1.131 1.00 95.88 96 ASN A C 1
ATOM 765 O O . ASN A 1 96 ? -7.062 -15.061 -1.305 1.00 95.88 96 ASN A O 1
ATOM 769 N N . GLU A 1 97 ? -5.554 -13.503 -1.889 1.00 97.06 97 GLU A N 1
ATOM 770 C CA . GLU A 1 97 ? -6.283 -12.966 -3.024 1.00 97.06 97 GLU A CA 1
ATOM 771 C C . GLU A 1 97 ? -5.326 -12.511 -4.141 1.00 97.06 97 GLU A C 1
ATOM 773 O O . GLU A 1 97 ? -4.203 -12.063 -3.898 1.00 97.06 97 GLU A O 1
ATOM 778 N N . TYR A 1 98 ? -5.777 -12.634 -5.391 1.00 96.69 98 TYR A N 1
ATOM 779 C CA . TYR A 1 98 ? -5.091 -12.103 -6.565 1.00 96.69 98 TYR A CA 1
ATOM 780 C C . TYR A 1 98 ? -6.083 -11.366 -7.464 1.00 96.69 98 TYR A C 1
ATOM 782 O O . TYR A 1 98 ? -7.066 -11.948 -7.922 1.00 96.69 98 TYR A O 1
ATOM 790 N N . MET A 1 99 ? -5.808 -10.092 -7.742 1.00 95.31 99 MET A N 1
ATOM 791 C CA . MET A 1 99 ? -6.687 -9.215 -8.514 1.00 95.31 99 MET A CA 1
ATOM 792 C C . MET A 1 99 ? -5.870 -8.399 -9.513 1.00 95.31 99 MET A C 1
ATOM 794 O O . MET A 1 99 ? -4.995 -7.643 -9.116 1.00 95.31 99 MET A O 1
ATOM 798 N N . GLN A 1 100 ? -6.177 -8.505 -10.811 1.00 91.56 100 GLN A N 1
ATOM 799 C CA . GLN A 1 100 ? -5.621 -7.626 -11.859 1.00 91.56 100 GLN A CA 1
ATOM 800 C C . GLN A 1 100 ? -4.082 -7.470 -11.823 1.00 91.56 100 GLN A C 1
ATOM 802 O O . GLN A 1 100 ? -3.547 -6.384 -12.033 1.00 91.56 100 GLN A O 1
ATOM 807 N N . GLY A 1 101 ? -3.339 -8.547 -11.542 1.00 93.62 101 GLY A N 1
ATOM 808 C CA . GLY A 1 101 ? -1.874 -8.470 -11.441 1.00 93.62 101 GLY A CA 1
ATOM 809 C C . GLY A 1 101 ? -1.332 -8.119 -10.054 1.00 93.62 101 GLY A C 1
ATOM 810 O O . GLY A 1 101 ? -0.117 -8.014 -9.898 1.00 93.62 101 GLY A O 1
ATOM 811 N N . ILE A 1 102 ? -2.207 -7.951 -9.064 1.00 97.75 102 ILE A N 1
ATOM 812 C CA . ILE A 1 102 ? -1.889 -7.531 -7.701 1.00 97.75 102 ILE A CA 1
ATOM 813 C C . ILE A 1 102 ? -2.098 -8.719 -6.764 1.00 97.75 102 ILE A C 1
ATOM 815 O O . ILE A 1 102 ? -3.179 -9.307 -6.721 1.00 97.75 102 ILE A O 1
ATOM 819 N N . TYR A 1 103 ? -1.059 -9.071 -6.017 1.00 98.12 103 TYR A N 1
ATOM 820 C CA . TYR A 1 103 ? -1.132 -10.028 -4.917 1.00 98.12 103 TYR A CA 1
ATOM 821 C C . TYR A 1 103 ? -1.612 -9.285 -3.678 1.00 98.12 103 TYR A C 1
ATOM 823 O O . TYR A 1 103 ? -1.047 -8.240 -3.355 1.00 98.12 103 TYR A O 1
ATOM 831 N N . ILE A 1 104 ? -2.649 -9.791 -3.016 1.00 98.19 104 ILE A N 1
ATOM 832 C CA . ILE A 1 104 ? -3.258 -9.148 -1.852 1.00 98.19 104 ILE A CA 1
ATOM 833 C C . ILE A 1 104 ? -3.319 -10.148 -0.699 1.00 98.19 104 ILE A C 1
ATOM 835 O O . ILE A 1 104 ? -3.775 -11.284 -0.847 1.00 98.19 104 ILE A O 1
ATOM 839 N N . GLU A 1 105 ? -2.847 -9.710 0.458 1.00 97.12 105 GLU A N 1
ATOM 840 C CA . GLU A 1 105 ? -2.957 -10.418 1.722 1.00 97.12 105 GLU A CA 1
ATOM 841 C C . GLU A 1 105 ? -3.887 -9.649 2.644 1.00 97.12 105 GLU A C 1
ATOM 843 O O . GLU A 1 105 ? -3.573 -8.529 3.044 1.00 97.12 105 GLU A O 1
ATOM 848 N N . TRP A 1 106 ? -5.012 -10.264 2.993 1.00 95.12 106 TRP A N 1
ATOM 849 C CA . TRP A 1 106 ? -5.841 -9.834 4.113 1.00 95.12 106 TRP A CA 1
ATOM 850 C C . TRP A 1 106 ? -5.393 -10.566 5.368 1.00 95.12 106 TRP A C 1
ATOM 852 O O . TRP A 1 106 ? -5.426 -11.797 5.393 1.00 95.12 106 TRP A O 1
ATOM 862 N N . ASP A 1 107 ? -5.008 -9.821 6.391 1.00 90.25 107 ASP A N 1
ATOM 863 C CA . ASP A 1 107 ? -4.598 -10.360 7.679 1.00 90.25 107 ASP A CA 1
ATOM 864 C C . ASP A 1 107 ? -5.652 -9.978 8.720 1.00 90.25 107 ASP A C 1
ATOM 866 O O . ASP A 1 107 ? -6.082 -8.831 8.756 1.00 90.25 107 ASP A O 1
ATOM 870 N N . GLU A 1 108 ? -6.091 -10.925 9.549 1.00 86.31 108 GLU A N 1
ATOM 871 C CA . GLU A 1 108 ? -7.007 -10.671 10.669 1.00 86.31 108 GLU A CA 1
ATOM 872 C C . GLU A 1 108 ? -6.269 -10.531 12.007 1.00 86.31 108 GLU A C 1
ATOM 874 O O . GLU A 1 108 ? -6.871 -10.124 13.000 1.00 86.31 108 GLU A O 1
ATOM 879 N N . MET A 1 109 ? -4.954 -10.791 12.055 1.00 80.94 109 MET A N 1
ATOM 880 C CA . MET A 1 109 ? -4.139 -10.673 13.269 1.00 80.94 109 MET A CA 1
ATOM 881 C C . MET A 1 109 ? -4.221 -9.278 13.891 1.00 80.94 109 MET A C 1
ATOM 883 O O . MET A 1 109 ? -4.146 -9.150 15.113 1.00 80.94 109 MET A O 1
ATOM 887 N N . TYR A 1 110 ? -4.447 -8.241 13.079 1.00 77.12 110 TYR A N 1
ATOM 888 C CA . TYR A 1 110 ? -4.642 -6.874 13.560 1.00 77.12 110 TYR A CA 1
ATOM 889 C C . TYR A 1 110 ? -5.817 -6.733 14.544 1.00 77.12 110 TYR A C 1
ATOM 891 O O . TYR A 1 110 ? -5.769 -5.860 15.407 1.00 77.12 110 TYR A O 1
ATOM 899 N N . LYS A 1 111 ? -6.839 -7.602 14.457 1.00 79.56 111 LYS A N 1
ATOM 900 C CA . LYS A 1 111 ? -8.005 -7.618 15.361 1.00 79.56 111 LYS A CA 1
ATOM 901 C C . LYS A 1 111 ? -7.660 -8.129 16.762 1.00 79.56 111 LYS A C 1
ATOM 903 O O . LYS A 1 111 ? -8.380 -7.845 17.713 1.00 79.56 111 LYS A O 1
ATOM 908 N N . HIS A 1 112 ? -6.573 -8.888 16.898 1.00 76.81 112 HIS A N 1
ATOM 909 C CA . HIS A 1 112 ? -6.126 -9.476 18.167 1.00 76.81 112 HIS A CA 1
ATOM 910 C C . HIS A 1 112 ? -5.073 -8.631 18.888 1.00 76.81 112 HIS A C 1
ATOM 912 O O . HIS A 1 112 ? -4.619 -8.982 19.978 1.00 76.81 112 HIS A O 1
ATOM 918 N N . LEU A 1 113 ? -4.679 -7.515 18.282 1.00 67.19 113 LEU A N 1
ATOM 919 C CA . LEU A 1 113 ? -3.774 -6.560 18.883 1.00 67.19 113 LEU A CA 1
ATOM 920 C C . LEU A 1 113 ? -4.572 -5.615 19.778 1.00 67.19 113 LEU A C 1
ATOM 922 O O . LEU A 1 113 ? -5.236 -4.703 19.294 1.00 67.19 113 LEU A O 1
ATOM 926 N N . ASN A 1 114 ? -4.465 -5.811 21.092 1.00 56.84 114 ASN A N 1
ATOM 927 C CA . ASN A 1 114 ? -4.854 -4.809 22.087 1.00 56.84 114 ASN A CA 1
ATOM 928 C C . ASN A 1 114 ? -3.804 -3.677 22.110 1.00 56.84 114 ASN A C 1
ATOM 930 O O . ASN A 1 114 ? -3.111 -3.501 23.114 1.00 56.84 114 ASN A O 1
ATOM 934 N N . LEU A 1 115 ? -3.612 -3.000 20.975 1.00 58.06 115 LEU A N 1
ATOM 935 C CA . LEU A 1 115 ? -2.672 -1.887 20.800 1.00 58.06 115 LEU A CA 1
ATOM 936 C C . LEU A 1 115 ? -3.368 -0.535 20.935 1.00 58.06 115 LEU A C 1
ATOM 938 O O . LEU A 1 115 ? -4.455 -0.372 20.342 1.00 58.06 115 LEU A O 1
#

pLDDT: mean 90.47, 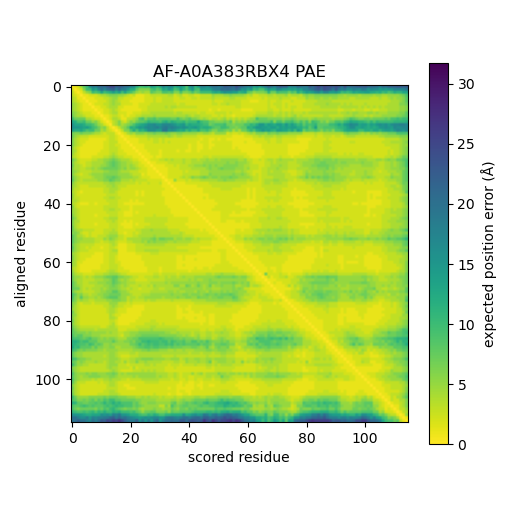std 8.86, range [52.25, 98.25]

Radius of gyration: 13.76 Å; Cα contacts (8 Å, |Δi|>4): 207; chains: 1; bounding box: 35×28×40 Å

Foldseek 3Di:
DDQWDWPDWDQPDDPFGEIETEIAGQDPVCLVDPVNVVVVVVVVVVDNCQDPNDGGQKYKYFYDNDVVCVVVVHGQKIKMAGHPPTPDDDDDPDAPDDDPRMGMHGDPVNVVDPD

Organism: Paenibacillus alvei (NCBI:txid44250)

Sequence (115 aa):
MSKYKIASIDDTSFAAKRISAKYIVEDPAAIEDKETIRSIILEQLDQLKVHAGKTFEIVHMYFYSLATQENNGIPFCRAQWISAECMTKPDKISHNEYMQGIYIEWDEMYKHLNL

Mean predicted aligned error: 4.17 Å

Nearest PDB structures (foldseek):
  6gtq-assembly1_A  TM=4.782E-01  e=6.402E+00  Escherichia coli
  5zgn-assembly1_F  TM=3.401E-01  e=6.828E+00  Klebsiella pneumoniae subsp. pneumoniae HS11286

Secondary structure (DSSP, 8-state):
--S-EEEEEEE--SSS-EEEEEEE---HHHHH-HHHHHHHHHHHHHHHHEETTEE-SEEEEEEESSHHHHHHT--SEEEEEE-TT-SSPPPPPP-SEEETTEEEEE--GGGG---

Solvent-accessible surface area (backbone atoms only — not comparable to full-atom values): 6635 Å² total; per-residue (Å²): 129,77,80,54,44,82,74,48,76,43,83,64,52,80,95,53,47,27,35,38,35,34,35,34,33,74,48,67,70,51,69,76,32,60,68,56,47,50,52,50,51,57,62,48,47,64,50,54,39,53,41,98,92,39,75,40,35,30,42,39,39,37,34,14,66,40,73,66,32,54,79,69,71,46,45,35,32,41,37,40,36,62,45,91,81,42,87,75,74,71,86,75,75,79,54,84,43,78,54,100,71,28,42,27,23,78,44,68,68,53,78,74,54,96,116